Protein AF-A0A0D2PQZ7-F1 (afdb_monomer_lite)

Structure (mmCIF, N/CA/C/O backbone):
data_AF-A0A0D2PQZ7-F1
#
_entry.id   AF-A0A0D2PQZ7-F1
#
loop_
_atom_site.group_PDB
_atom_site.id
_atom_site.type_symbol
_atom_site.label_atom_id
_atom_site.label_alt_id
_atom_site.label_comp_id
_atom_site.label_asym_id
_atom_site.label_entity_id
_atom_site.label_seq_id
_atom_site.pdbx_PDB_ins_code
_atom_site.Cartn_x
_atom_site.Cartn_y
_atom_site.Cartn_z
_atom_site.occupancy
_atom_site.B_iso_or_equiv
_atom_site.auth_seq_id
_atom_site.auth_comp_id
_atom_site.auth_asym_id
_atom_site.auth_atom_id
_atom_site.pdbx_PDB_model_num
ATOM 1 N N . LYS A 1 1 ? 23.937 -23.099 -9.926 1.00 41.16 1 LYS A N 1
ATOM 2 C CA . LYS A 1 1 ? 23.535 -22.203 -8.816 1.00 41.16 1 LYS A CA 1
ATOM 3 C C . LYS A 1 1 ? 23.533 -20.794 -9.380 1.00 41.16 1 LYS A C 1
ATOM 5 O O . LYS A 1 1 ? 24.606 -20.262 -9.623 1.00 41.16 1 LYS A O 1
ATOM 10 N N . THR A 1 2 ? 22.365 -20.273 -9.732 1.00 44.31 2 THR A N 1
ATOM 11 C CA . THR A 1 2 ? 22.229 -18.925 -10.290 1.00 44.31 2 THR A CA 1
ATOM 12 C C . THR A 1 2 ? 22.471 -17.941 -9.152 1.00 44.31 2 THR A C 1
ATOM 14 O O . THR A 1 2 ? 21.816 -18.032 -8.118 1.00 44.31 2 THR A O 1
ATOM 17 N N . ASN A 1 3 ? 23.483 -17.089 -9.290 1.00 45.8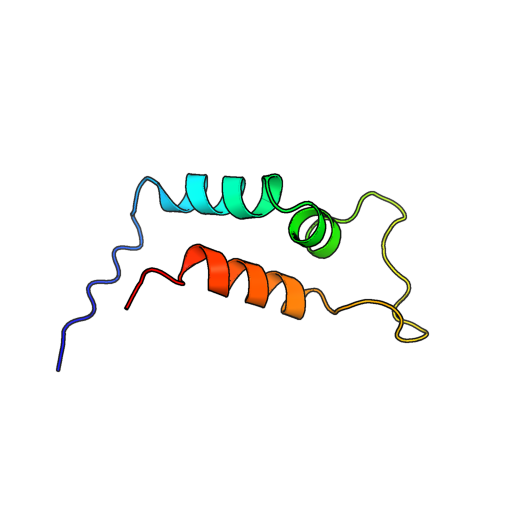8 3 ASN A N 1
ATOM 18 C CA . ASN A 1 3 ? 23.804 -16.076 -8.292 1.00 45.88 3 ASN A CA 1
ATOM 19 C C . ASN A 1 3 ? 22.722 -14.993 -8.379 1.00 45.88 3 ASN A C 1
ATOM 21 O O . ASN A 1 3 ? 22.720 -14.205 -9.321 1.00 45.88 3 ASN A O 1
ATOM 25 N N . ILE A 1 4 ? 21.772 -15.003 -7.443 1.00 61.00 4 ILE A N 1
ATOM 26 C CA . ILE A 1 4 ? 20.757 -13.954 -7.325 1.00 61.00 4 ILE A CA 1
ATOM 27 C C . ILE A 1 4 ? 21.474 -12.735 -6.740 1.00 61.00 4 ILE A C 1
ATOM 29 O O . ILE A 1 4 ? 21.770 -12.681 -5.548 1.00 61.00 4 ILE A O 1
ATOM 33 N N . HIS A 1 5 ? 21.840 -11.787 -7.600 1.00 51.78 5 HIS A N 1
ATOM 34 C CA . HIS A 1 5 ? 22.435 -10.523 -7.184 1.00 51.78 5 HIS A CA 1
ATOM 35 C C . HIS A 1 5 ? 21.325 -9.600 -6.662 1.00 51.78 5 HIS A C 1
ATOM 37 O O . HIS A 1 5 ? 20.775 -8.786 -7.401 1.00 51.78 5 HIS A O 1
ATOM 43 N N . SER A 1 6 ? 20.958 -9.756 -5.388 1.00 53.62 6 SER A N 1
ATOM 44 C CA .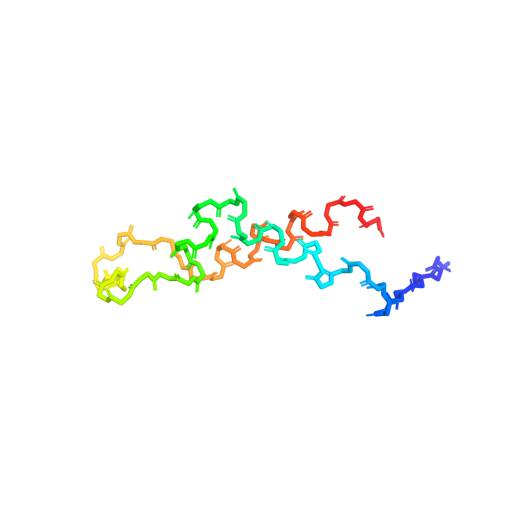 SER A 1 6 ? 20.030 -8.851 -4.703 1.00 53.62 6 SER A CA 1
ATOM 45 C C . SER A 1 6 ? 20.752 -7.545 -4.365 1.00 53.62 6 SER A C 1
ATOM 47 O O . SER A 1 6 ? 21.330 -7.400 -3.287 1.00 53.62 6 SER A O 1
ATOM 49 N N . SER A 1 7 ? 20.757 -6.596 -5.303 1.00 58.69 7 SER A N 1
ATOM 50 C CA . SER A 1 7 ? 21.141 -5.218 -4.996 1.00 58.69 7 SER A CA 1
ATOM 51 C C . SER A 1 7 ? 20.045 -4.593 -4.136 1.00 58.69 7 SER A C 1
ATOM 53 O O . SER A 1 7 ? 18.992 -4.218 -4.640 1.00 58.69 7 SER A O 1
ATOM 55 N N . TRP A 1 8 ? 20.289 -4.485 -2.832 1.00 60.66 8 TRP A N 1
ATOM 56 C CA . TRP A 1 8 ? 19.418 -3.762 -1.898 1.00 60.66 8 TRP A CA 1
ATOM 57 C C . TRP A 1 8 ? 19.453 -2.233 -2.101 1.00 60.66 8 TRP A C 1
ATOM 59 O O . TRP A 1 8 ? 18.662 -1.524 -1.491 1.00 60.66 8 TRP A O 1
ATOM 69 N N . ASN A 1 9 ? 20.351 -1.739 -2.966 1.00 61.31 9 ASN A N 1
ATOM 70 C CA . ASN A 1 9 ? 20.534 -0.330 -3.328 1.00 61.31 9 ASN A CA 1
ATOM 71 C C . ASN A 1 9 ? 19.987 -0.041 -4.736 1.00 61.31 9 ASN A C 1
ATOM 73 O O . ASN A 1 9 ? 20.676 0.544 -5.570 1.00 61.31 9 ASN A O 1
ATOM 77 N N . SER A 1 10 ? 18.780 -0.497 -5.065 1.00 62.59 10 SER A N 1
ATOM 78 C CA . SER A 1 10 ? 18.080 0.092 -6.206 1.00 62.59 10 SER A CA 1
ATOM 79 C C . SER A 1 10 ? 17.570 1.465 -5.776 1.00 62.59 10 SER A C 1
ATOM 81 O O . SER A 1 10 ? 16.651 1.561 -4.963 1.00 62.59 10 SER A O 1
ATOM 83 N N . ASP A 1 11 ? 18.169 2.523 -6.328 1.00 67.00 11 ASP A N 1
ATOM 84 C CA . ASP A 1 11 ? 17.835 3.924 -6.014 1.00 67.00 11 ASP A CA 1
ATOM 85 C C . ASP A 1 11 ? 16.326 4.228 -6.150 1.00 67.00 11 ASP A C 1
ATOM 87 O O . ASP A 1 11 ? 15.808 5.125 -5.493 1.00 67.00 11 ASP A O 1
ATOM 91 N N . ASN A 1 12 ? 15.588 3.400 -6.900 1.00 77.62 12 ASN A N 1
ATOM 92 C CA . ASN A 1 12 ? 14.164 3.579 -7.180 1.00 77.62 12 ASN A CA 1
ATOM 93 C C . ASN A 1 12 ? 13.225 2.707 -6.322 1.00 77.62 12 ASN A C 1
ATOM 95 O O . ASN A 1 12 ? 12.012 2.894 -6.392 1.00 77.62 12 ASN A O 1
ATOM 99 N N . LEU A 1 13 ? 13.719 1.753 -5.516 1.00 82.31 13 LEU A N 1
ATOM 100 C CA . LEU A 1 13 ? 12.833 0.850 -4.753 1.00 82.31 13 LEU A CA 1
ATOM 101 C C . LEU A 1 13 ? 12.025 1.601 -3.696 1.00 82.31 13 LEU A C 1
ATOM 103 O O . LEU A 1 13 ? 10.852 1.305 -3.482 1.00 82.31 13 LEU A O 1
ATOM 107 N N . SER A 1 14 ? 12.639 2.593 -3.054 1.00 85.06 14 SER A N 1
ATOM 108 C CA . SER A 1 14 ? 11.955 3.451 -2.084 1.00 85.06 14 SER A CA 1
ATOM 109 C C . SER A 1 14 ? 10.836 4.259 -2.743 1.00 85.06 14 SER A C 1
ATOM 111 O O . SER A 1 14 ? 9.752 4.375 -2.178 1.00 85.06 14 SER A O 1
ATOM 113 N N . GLU A 1 15 ? 11.066 4.773 -3.953 1.00 86.88 15 GLU A N 1
ATOM 114 C CA . GLU A 1 15 ? 10.059 5.516 -4.718 1.00 86.88 15 GLU A CA 1
ATOM 115 C C . GLU A 1 15 ? 8.917 4.602 -5.174 1.00 86.88 15 GLU A C 1
ATOM 117 O O . GLU A 1 15 ? 7.750 4.941 -4.991 1.00 86.88 15 GLU A O 1
ATOM 122 N N . GLN A 1 16 ? 9.240 3.406 -5.674 1.00 87.75 16 GLN A N 1
ATOM 123 C CA . GLN A 1 16 ? 8.253 2.388 -6.049 1.00 87.75 16 GLN A CA 1
ATOM 124 C C . GLN A 1 16 ? 7.425 1.919 -4.849 1.00 87.75 16 GLN A C 1
ATOM 126 O O . GLN A 1 16 ? 6.216 1.743 -4.969 1.00 87.75 16 GLN A O 1
ATOM 131 N N . LEU A 1 17 ? 8.051 1.754 -3.680 1.00 90.00 17 LEU A N 1
ATOM 132 C CA . LEU A 1 17 ? 7.363 1.411 -2.436 1.00 90.00 17 LEU A CA 1
ATOM 133 C C . LEU A 1 17 ? 6.369 2.505 -2.041 1.00 90.00 17 LEU A C 1
ATOM 135 O O . LEU A 1 17 ? 5.232 2.197 -1.681 1.00 90.00 17 LEU A O 1
ATOM 139 N N . ILE A 1 18 ? 6.794 3.770 -2.100 1.00 91.25 18 ILE A N 1
ATOM 140 C CA . ILE A 1 18 ? 5.926 4.910 -1.796 1.00 91.25 18 ILE A CA 1
ATOM 141 C C . ILE A 1 18 ? 4.758 4.943 -2.782 1.00 91.25 18 ILE A C 1
ATOM 143 O O . ILE A 1 18 ? 3.617 4.962 -2.326 1.00 91.25 18 ILE A O 1
ATOM 147 N N . ALA A 1 19 ? 5.024 4.857 -4.089 1.00 91.31 19 ALA A N 1
ATOM 148 C CA . ALA A 1 19 ? 3.998 4.848 -5.131 1.00 91.31 19 ALA A CA 1
ATOM 149 C C . ALA A 1 19 ? 2.994 3.697 -4.940 1.00 91.31 19 ALA A C 1
ATOM 151 O O . ALA A 1 19 ? 1.788 3.924 -4.882 1.00 91.31 19 ALA A O 1
ATOM 152 N N . ALA A 1 20 ? 3.473 2.470 -4.714 1.00 91.75 20 ALA A N 1
ATOM 153 C CA . ALA A 1 20 ? 2.618 1.302 -4.494 1.00 91.75 20 ALA A CA 1
ATOM 154 C C . ALA A 1 20 ? 1.714 1.435 -3.252 1.00 91.75 20 ALA A C 1
ATOM 156 O O . ALA A 1 20 ? 0.622 0.866 -3.216 1.00 91.75 20 ALA A O 1
ATOM 157 N N . ILE A 1 21 ? 2.144 2.185 -2.231 1.00 93.69 21 ILE A N 1
ATOM 158 C CA . ILE A 1 21 ? 1.323 2.486 -1.052 1.00 93.69 21 ILE A CA 1
ATOM 159 C C . ILE A 1 21 ? 0.353 3.639 -1.328 1.00 93.69 21 ILE A C 1
ATOM 161 O O . ILE A 1 21 ? -0.773 3.601 -0.834 1.00 93.69 21 ILE A O 1
ATOM 165 N N . THR A 1 22 ? 0.772 4.693 -2.030 1.00 94.00 22 THR A N 1
ATOM 166 C CA . THR A 1 22 ? -0.044 5.904 -2.205 1.00 94.00 22 THR A CA 1
ATOM 167 C C . THR A 1 22 ? -1.091 5.780 -3.298 1.00 94.00 22 THR A C 1
ATOM 169 O O . THR A 1 22 ? -2.150 6.399 -3.162 1.00 94.00 22 THR A O 1
AT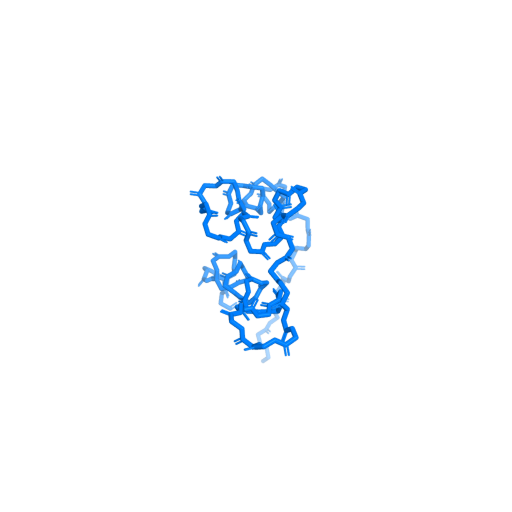OM 172 N N . ASP A 1 23 ? -0.807 4.988 -4.328 1.00 94.12 23 ASP A N 1
ATOM 173 C CA . ASP A 1 23 ? -1.633 4.879 -5.530 1.00 94.12 23 ASP A CA 1
ATOM 174 C C . ASP A 1 23 ? -2.737 3.821 -5.375 1.00 94.12 23 ASP A C 1
ATOM 176 O O . ASP A 1 23 ? -3.781 3.925 -6.017 1.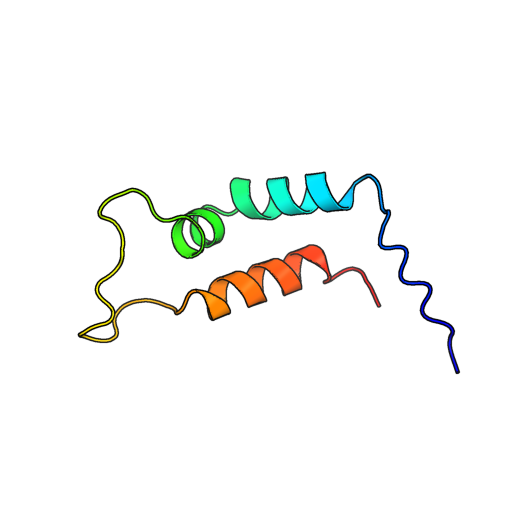00 94.12 23 ASP A O 1
ATOM 180 N N . ASP A 1 24 ? -2.556 2.839 -4.480 1.00 91.88 24 ASP A N 1
ATOM 181 C CA . ASP A 1 24 ? -3.592 1.870 -4.100 1.00 91.88 24 ASP A CA 1
ATOM 182 C C . ASP A 1 24 ? -4.275 2.313 -2.783 1.00 91.88 24 ASP A C 1
ATOM 184 O O . ASP A 1 24 ? -3.714 2.137 -1.691 1.00 91.88 24 ASP A O 1
ATOM 188 N N . PRO A 1 25 ? -5.500 2.878 -2.840 1.00 90.81 25 PRO A N 1
ATOM 189 C CA . PRO A 1 25 ? -6.196 3.376 -1.656 1.00 90.81 25 PRO A CA 1
ATOM 190 C C . PRO A 1 25 ? -6.552 2.268 -0.654 1.00 90.81 25 PRO A C 1
ATOM 192 O O . PRO A 1 25 ? -6.635 2.550 0.546 1.00 90.81 25 PRO A O 1
ATOM 195 N N . ASP A 1 26 ? -6.712 1.019 -1.101 1.00 89.94 26 ASP A N 1
ATOM 196 C CA . ASP A 1 26 ? -6.994 -0.115 -0.218 1.00 89.94 26 ASP A CA 1
ATOM 197 C C . ASP A 1 26 ? -5.740 -0.525 0.559 1.00 89.94 26 ASP A C 1
ATOM 199 O O . ASP A 1 26 ? -5.810 -0.772 1.765 1.00 89.94 26 ASP A O 1
ATOM 203 N N . ILE A 1 27 ? -4.575 -0.560 -0.102 1.00 91.00 27 ILE A N 1
ATOM 204 C CA . ILE A 1 27 ? -3.285 -0.803 0.567 1.00 91.00 27 ILE A CA 1
ATOM 205 C C . ILE A 1 27 ? -2.983 0.332 1.539 1.00 91.00 27 ILE A C 1
ATOM 207 O O . ILE A 1 27 ? -2.612 0.064 2.688 1.00 91.00 27 ILE A O 1
ATOM 211 N N . LYS A 1 28 ? -3.197 1.585 1.122 1.00 92.50 28 LYS A N 1
ATOM 212 C CA . LYS A 1 28 ? -3.033 2.759 1.983 1.00 92.50 28 LYS A CA 1
ATOM 213 C C . LYS A 1 28 ? -3.878 2.639 3.244 1.00 92.50 28 LYS A C 1
ATOM 215 O O . LYS A 1 28 ? -3.339 2.704 4.347 1.00 92.50 28 LYS A O 1
ATOM 220 N N . GLN A 1 29 ? -5.179 2.402 3.090 1.00 89.50 29 GLN A N 1
ATOM 221 C CA . GLN A 1 29 ? -6.106 2.287 4.214 1.00 89.50 29 GLN A CA 1
ATOM 222 C C . GLN A 1 29 ? -5.839 1.034 5.061 1.00 89.50 29 GLN A C 1
ATOM 224 O O . GLN A 1 29 ? -6.010 1.056 6.280 1.00 89.50 29 GLN A O 1
ATOM 229 N N . GLY A 1 30 ? -5.400 -0.059 4.438 1.00 88.81 30 GLY A N 1
ATOM 230 C CA . GLY A 1 30 ? -5.095 -1.321 5.105 1.00 88.81 30 GLY A CA 1
ATOM 231 C C . GLY A 1 30 ? -3.798 -1.310 5.922 1.00 88.81 30 GLY A C 1
ATOM 232 O O . GLY A 1 30 ? -3.717 -1.983 6.956 1.00 88.81 30 GLY A O 1
ATOM 233 N N . LEU A 1 31 ? -2.782 -0.559 5.485 1.00 90.19 31 LEU A N 1
ATOM 234 C CA . LEU A 1 31 ? -1.489 -0.429 6.172 1.00 90.19 31 LEU A CA 1
ATOM 235 C C . LEU A 1 31 ? -1.426 0.774 7.117 1.00 90.19 31 LEU A C 1
ATOM 237 O O . LEU A 1 31 ? -0.836 0.659 8.201 1.00 90.19 31 LEU A O 1
ATOM 241 N N . PHE A 1 32 ? -2.034 1.888 6.706 1.00 89.50 32 PHE A N 1
ATOM 242 C CA . PHE A 1 32 ? -2.020 3.195 7.364 1.00 89.50 32 PHE A CA 1
ATOM 243 C C . PHE A 1 32 ? -3.449 3.756 7.471 1.00 89.50 32 PHE A C 1
ATOM 245 O O . PHE A 1 32 ? -3.766 4.782 6.863 1.00 89.50 32 PHE A O 1
ATOM 252 N N . PRO A 1 33 ? -4.335 3.089 8.233 1.00 86.25 33 PRO A N 1
ATOM 253 C CA . PRO A 1 33 ? -5.697 3.565 8.423 1.00 86.25 33 PRO A CA 1
ATOM 254 C C . PRO A 1 33 ? -5.701 4.951 9.073 1.00 86.25 33 PRO A C 1
ATOM 256 O O . PRO A 1 33 ? -4.870 5.255 9.934 1.00 86.25 33 PRO A O 1
ATOM 259 N N . SER A 1 34 ? -6.670 5.788 8.698 1.00 82.94 34 SER A N 1
ATOM 260 C CA . SER A 1 34 ? -6.885 7.073 9.369 1.00 82.94 34 SER A CA 1
ATOM 261 C C . SER A 1 34 ? -7.147 6.892 10.875 1.00 82.94 34 SER A C 1
ATOM 263 O O . SER A 1 34 ? -7.679 5.858 11.294 1.00 82.94 34 SER A O 1
ATOM 265 N N . PRO A 1 35 ? -6.825 7.893 11.712 1.00 79.81 35 PRO A N 1
ATOM 266 C CA . PRO A 1 35 ? -7.158 7.862 13.133 1.00 79.81 35 PRO A CA 1
ATOM 267 C C . PRO A 1 35 ? -8.641 7.525 13.356 1.00 79.81 35 PRO A C 1
ATOM 269 O O . PRO A 1 35 ? -9.516 8.092 12.710 1.00 79.81 35 PRO A O 1
ATOM 272 N N . GLY A 1 36 ? -8.926 6.563 14.237 1.00 73.12 36 GLY A N 1
ATOM 273 C CA . GLY A 1 36 ? -10.290 6.074 14.488 1.00 73.12 36 GLY A CA 1
ATOM 274 C C . GLY A 1 36 ? -10.801 5.012 13.502 1.00 73.12 36 GLY A C 1
ATOM 275 O O . GLY A 1 36 ? -11.771 4.329 13.816 1.00 73.12 36 GLY A O 1
ATOM 276 N N . ALA A 1 37 ? -10.119 4.784 12.374 1.00 68.38 37 ALA A N 1
ATOM 277 C CA . ALA A 1 37 ? -10.442 3.729 11.406 1.00 68.38 37 ALA A CA 1
ATOM 278 C C . ALA A 1 37 ? -9.755 2.383 11.712 1.00 68.38 37 ALA A C 1
ATOM 280 O O . ALA A 1 37 ? -9.739 1.483 10.871 1.00 68.38 37 ALA A O 1
ATOM 281 N N . ASN A 1 38 ? -9.193 2.223 12.916 1.00 64.69 38 ASN A N 1
ATOM 282 C CA . ASN A 1 38 ? -8.730 0.926 13.400 1.00 64.69 38 ASN A CA 1
ATOM 283 C C . ASN A 1 38 ? -9.936 -0.010 13.494 1.00 64.69 38 ASN A C 1
ATOM 285 O O . ASN A 1 38 ? -10.696 0.026 14.462 1.00 64.69 38 ASN A O 1
ATOM 289 N N . VAL A 1 39 ? -10.127 -0.828 12.460 1.00 60.72 39 VAL A N 1
ATOM 290 C CA . VAL A 1 39 ? -11.236 -1.776 12.387 1.00 60.72 39 VAL A CA 1
ATOM 291 C C . VAL A 1 39 ? -11.119 -2.708 13.590 1.00 60.72 39 VAL A C 1
ATOM 293 O O . VAL A 1 39 ? -10.143 -3.448 13.711 1.00 60.72 39 VAL A O 1
ATOM 296 N N . SER A 1 40 ? -12.089 -2.649 14.506 1.00 60.28 40 SER A N 1
ATOM 297 C CA . SER A 1 40 ? -12.148 -3.555 15.653 1.00 60.28 40 SER A CA 1
ATOM 298 C C . SER A 1 40 ? -12.195 -4.993 15.131 1.00 60.28 40 SER A C 1
ATOM 300 O O . SER A 1 40 ? -13.203 -5.466 14.603 1.00 60.28 40 SER A O 1
ATOM 302 N N . THR A 1 41 ? -11.078 -5.707 15.256 1.00 61.38 41 THR A N 1
ATOM 303 C CA . THR A 1 41 ? -10.973 -7.119 14.869 1.00 61.38 41 THR A CA 1
ATOM 304 C C . THR A 1 41 ? -11.650 -8.038 15.881 1.00 61.38 41 THR A C 1
ATOM 306 O O . THR A 1 41 ? -11.740 -9.239 15.639 1.00 61.38 41 THR A O 1
ATOM 309 N N . THR A 1 42 ? -12.198 -7.489 16.972 1.00 58.38 42 THR A N 1
ATOM 310 C CA . THR A 1 42 ? -12.879 -8.221 18.049 1.00 58.38 42 THR A CA 1
ATOM 311 C C . THR A 1 42 ? -14.066 -9.051 17.544 1.00 58.38 42 THR A C 1
ATOM 313 O O . THR A 1 42 ? -14.411 -10.050 18.164 1.00 58.38 42 THR A O 1
ATOM 316 N N . LYS A 1 43 ? -14.659 -8.693 16.393 1.00 58.59 43 LYS A N 1
ATOM 317 C CA . LYS A 1 43 ? -15.694 -9.488 15.697 1.00 58.59 43 LYS A CA 1
ATOM 318 C C . LYS A 1 43 ? -15.296 -9.939 14.280 1.00 58.59 43 LYS A C 1
ATOM 320 O O . LYS A 1 43 ? -16.152 -10.330 13.497 1.00 58.59 43 LYS A O 1
ATOM 325 N N . GLY A 1 44 ? -14.004 -9.896 13.941 1.00 57.16 44 GLY A N 1
ATOM 326 C CA . GLY A 1 44 ? -13.466 -10.547 12.737 1.00 57.16 44 GLY A CA 1
ATOM 327 C C . GLY A 1 44 ? -13.765 -9.889 11.381 1.00 57.16 44 GLY A C 1
ATOM 328 O O . GLY A 1 44 ? -13.651 -10.560 10.364 1.00 57.16 44 GLY A O 1
ATOM 329 N N . GLY A 1 45 ? -14.125 -8.602 11.331 1.00 64.69 45 GLY A N 1
ATOM 330 C CA . GLY A 1 45 ? -14.578 -7.958 10.084 1.00 64.69 45 GLY A CA 1
ATOM 331 C C . GLY A 1 45 ? -13.488 -7.475 9.111 1.00 64.69 45 GLY A C 1
ATOM 332 O O . GLY A 1 45 ? -13.776 -7.278 7.936 1.00 64.69 45 GLY A O 1
ATOM 333 N N . GLY A 1 46 ? -12.244 -7.270 9.564 1.00 73.69 46 GLY A N 1
ATOM 334 C CA . GLY A 1 46 ? -11.171 -6.659 8.760 1.00 73.69 46 GLY A CA 1
ATOM 335 C C . GLY A 1 46 ? -10.067 -7.632 8.336 1.00 73.69 46 GLY A C 1
ATOM 336 O O . GLY A 1 46 ? -9.683 -8.524 9.097 1.00 73.69 46 GLY A O 1
ATOM 337 N N . LYS A 1 47 ? -9.496 -7.432 7.137 1.00 83.19 47 LYS A N 1
ATOM 338 C CA . LYS A 1 47 ? -8.249 -8.102 6.729 1.00 83.19 47 LYS A CA 1
ATOM 339 C C . LYS A 1 47 ? -7.125 -7.720 7.699 1.00 83.19 47 LYS A C 1
ATOM 341 O O . LYS A 1 47 ? -7.005 -6.566 8.104 1.00 83.19 47 LYS A O 1
ATOM 346 N N . ARG A 1 48 ? -6.287 -8.692 8.067 1.00 84.44 48 ARG A N 1
ATOM 347 C CA . ARG A 1 48 ? -5.110 -8.449 8.918 1.00 84.44 48 ARG A CA 1
ATOM 348 C C . ARG A 1 48 ? -4.100 -7.574 8.179 1.00 84.44 48 ARG A C 1
ATOM 350 O O . ARG A 1 48 ? -3.977 -7.678 6.964 1.00 84.44 48 ARG A O 1
ATOM 357 N N . LYS A 1 49 ? -3.289 -6.811 8.915 1.00 85.38 49 LYS A N 1
ATOM 358 C CA . LYS A 1 49 ? -2.199 -6.005 8.338 1.00 85.38 49 LYS A CA 1
ATOM 359 C C . LYS A 1 49 ? -1.257 -6.826 7.443 1.00 85.38 49 LYS A C 1
ATOM 361 O O . LYS A 1 49 ? -0.839 -6.350 6.395 1.00 85.38 49 LYS A O 1
ATOM 366 N N . SER A 1 50 ? -1.009 -8.087 7.805 1.00 89.12 50 SER A N 1
ATOM 367 C CA . SER A 1 50 ? -0.185 -9.016 7.023 1.00 89.12 50 SER A CA 1
ATOM 368 C C . SER A 1 50 ? -0.735 -9.321 5.625 1.00 89.12 50 SER A C 1
ATOM 370 O O . SER A 1 50 ? 0.044 -9.586 4.716 1.00 89.12 50 SER A O 1
ATOM 372 N N . PHE A 1 51 ? -2.055 -9.255 5.425 1.00 91.44 51 PHE A N 1
ATOM 373 C CA . PHE A 1 51 ? -2.664 -9.408 4.102 1.00 91.44 51 PHE A CA 1
ATOM 374 C C . PHE A 1 51 ? -2.242 -8.263 3.174 1.00 91.44 51 PHE A C 1
ATOM 376 O O . PHE A 1 51 ? -1.787 -8.504 2.061 1.00 91.44 51 PHE A O 1
ATOM 383 N N . TRP A 1 52 ? -2.322 -7.024 3.662 1.00 92.31 52 TRP A N 1
ATOM 384 C CA . TRP A 1 52 ? -1.939 -5.835 2.898 1.00 92.31 52 TRP A CA 1
ATOM 385 C C . TRP A 1 52 ? -0.429 -5.753 2.670 1.00 92.31 52 TRP A C 1
ATOM 387 O O . TRP A 1 52 ? 0.001 -5.390 1.583 1.00 92.31 52 TRP A O 1
ATOM 397 N N . GLN A 1 53 ? 0.380 -6.172 3.651 1.00 92.38 53 GLN A N 1
ATOM 398 C CA . GLN A 1 53 ? 1.837 -6.281 3.493 1.00 92.38 53 GLN A CA 1
ATOM 399 C C . GLN A 1 53 ? 2.216 -7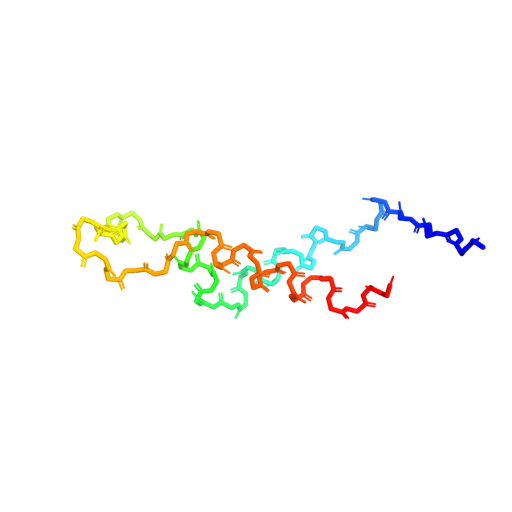.295 2.411 1.00 92.38 53 GLN A C 1
ATOM 401 O O . GLN A 1 53 ? 3.124 -7.041 1.626 1.00 92.38 53 GLN A O 1
ATOM 406 N N . ARG A 1 54 ? 1.503 -8.426 2.340 1.00 91.12 54 ARG A N 1
ATOM 407 C CA . ARG A 1 54 ? 1.709 -9.412 1.279 1.00 91.12 54 ARG A CA 1
ATOM 408 C C . ARG A 1 54 ? 1.316 -8.863 -0.091 1.00 91.12 54 ARG A C 1
ATOM 410 O O . ARG A 1 54 ? 2.097 -9.013 -1.019 1.00 91.12 54 ARG A O 1
ATOM 417 N N . LYS A 1 55 ? 0.161 -8.198 -0.206 1.00 91.94 55 LYS A N 1
ATOM 418 C CA . LYS A 1 55 ? -0.278 -7.563 -1.462 1.00 91.94 55 LYS A CA 1
ATOM 419 C C . LYS A 1 55 ? 0.746 -6.527 -1.948 1.00 91.94 55 LYS A C 1
ATOM 421 O O . LYS A 1 55 ? 1.099 -6.515 -3.119 1.00 91.94 55 LYS A O 1
ATOM 426 N N . LEU A 1 56 ? 1.276 -5.711 -1.033 1.00 92.31 56 LEU A N 1
ATOM 427 C CA . LEU A 1 56 ? 2.339 -4.750 -1.330 1.00 92.31 56 LEU A CA 1
ATOM 428 C C . LEU A 1 56 ? 3.624 -5.440 -1.813 1.00 92.31 56 LEU A C 1
ATOM 430 O O . LEU A 1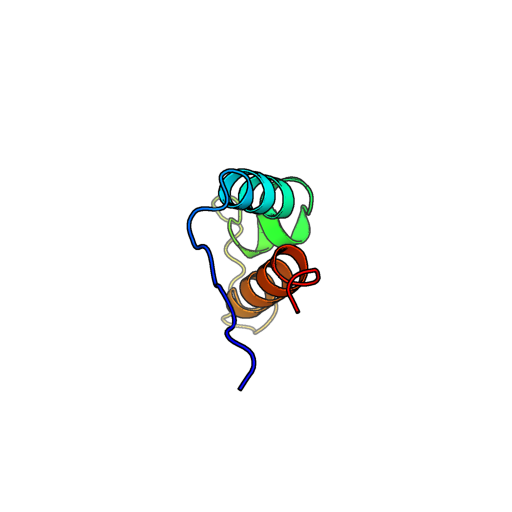 56 ? 4.219 -4.995 -2.786 1.00 92.31 56 LEU A O 1
ATOM 434 N N . ALA A 1 57 ? 4.038 -6.533 -1.166 1.00 90.31 57 ALA A N 1
ATOM 435 C CA . ALA A 1 57 ? 5.209 -7.298 -1.590 1.00 90.31 57 ALA A CA 1
ATOM 436 C C . ALA A 1 57 ? 5.011 -7.943 -2.972 1.00 90.31 57 ALA A C 1
ATOM 438 O O . ALA A 1 57 ? 5.932 -7.941 -3.779 1.00 90.31 57 ALA A O 1
ATOM 439 N N . GLU A 1 58 ? 3.814 -8.457 -3.260 1.00 90.12 58 GLU A N 1
ATOM 440 C CA . GLU A 1 58 ? 3.473 -8.990 -4.581 1.00 90.12 58 GLU A CA 1
ATOM 441 C C . GLU A 1 58 ? 3.558 -7.899 -5.658 1.00 90.12 58 GLU A C 1
ATOM 443 O O . GLU A 1 58 ? 4.089 -8.169 -6.721 1.00 90.12 58 GLU A O 1
ATOM 448 N N . ILE A 1 59 ? 3.134 -6.660 -5.383 1.00 88.88 59 ILE A N 1
ATOM 449 C CA . ILE A 1 59 ? 3.266 -5.539 -6.334 1.00 88.88 59 ILE A CA 1
ATOM 450 C C . ILE A 1 59 ? 4.732 -5.131 -6.521 1.00 88.88 59 ILE A C 1
ATOM 452 O O . ILE A 1 59 ? 5.188 -4.971 -7.648 1.00 88.88 59 ILE A O 1
ATOM 456 N N . LEU A 1 60 ? 5.473 -4.972 -5.422 1.00 86.69 60 LEU A N 1
ATOM 457 C CA . LEU A 1 60 ? 6.837 -4.440 -5.443 1.00 86.69 60 LEU A CA 1
ATOM 458 C C . LEU A 1 60 ? 7.852 -5.432 -6.027 1.00 86.69 60 LEU A C 1
ATOM 460 O O . LEU A 1 60 ? 8.849 -5.028 -6.614 1.00 86.69 60 LEU A O 1
ATOM 464 N N . PHE A 1 61 ? 7.601 -6.731 -5.858 1.00 84.19 61 PHE A N 1
ATOM 465 C CA . PHE A 1 61 ? 8.516 -7.793 -6.269 1.00 84.19 61 PHE A CA 1
ATOM 466 C C . PHE A 1 61 ? 7.966 -8.689 -7.387 1.00 84.19 61 PHE A C 1
ATOM 468 O O . PHE A 1 61 ? 8.624 -9.664 -7.734 1.00 84.19 61 PHE A O 1
ATOM 475 N N . ALA A 1 62 ? 6.810 -8.373 -7.987 1.00 77.62 62 ALA A N 1
ATOM 476 C CA . ALA A 1 62 ? 6.255 -9.145 -9.111 1.00 77.62 62 ALA A CA 1
ATOM 477 C C . ALA A 1 62 ? 7.214 -9.253 -10.306 1.00 77.62 62 ALA A C 1
ATOM 479 O O . ALA A 1 62 ? 7.196 -10.255 -11.015 1.00 77.62 62 ALA A O 1
ATOM 480 N N . GLU A 1 63 ? 8.036 -8.227 -10.531 1.00 64.88 63 GLU A N 1
ATOM 481 C CA . GLU A 1 63 ? 8.964 -8.146 -11.665 1.00 64.88 63 GLU A CA 1
ATOM 482 C C . GLU A 1 63 ? 10.381 -8.655 -11.344 1.00 64.88 63 GLU A C 1
ATOM 484 O O . GLU A 1 63 ? 11.250 -8.661 -12.214 1.00 64.88 63 GLU A O 1
ATOM 489 N N . HIS A 1 64 ? 10.623 -9.108 -10.110 1.00 56.56 64 HIS A N 1
ATOM 490 C CA . HIS A 1 64 ? 11.912 -9.643 -9.678 1.00 56.56 64 HIS A CA 1
ATOM 491 C C . HIS A 1 64 ? 11.882 -11.189 -9.696 1.00 56.56 64 HIS A C 1
ATOM 493 O O . HIS A 1 64 ? 11.290 -11.777 -8.789 1.00 56.56 64 HIS A O 1
ATOM 499 N N . PRO A 1 65 ? 12.475 -11.855 -10.713 1.00 49.03 65 PRO A N 1
ATOM 500 C CA . PRO A 1 65 ? 12.562 -13.318 -10.783 1.00 49.03 65 PRO A CA 1
ATOM 501 C C . PRO A 1 65 ? 13.495 -13.937 -9.732 1.00 49.03 65 PRO A C 1
ATOM 503 O O . PRO A 1 65 ? 14.469 -13.268 -9.307 1.00 49.03 65 PRO A O 1
#

Organism: Hypholoma sublateritium (strain FD-334 SS-4) (NCBI:txid945553)

Secondary structure (DSSP, 8-state):
-------S--TTHHHHHHHHHHS-HHHHHHHSPPTT----GGGT-S--HHHHHHHHHHHHHTT--

pLDDT: mean 77.23, std 15.47, range [41.16, 94.12]

Foldseek 3Di:
DDPQPPPPPPVCLVVQLVCLCPVDVCLVCLQPNDVVSPPPCVVPDDDHSVVSVVVSCCSSCVPPD

Radius of gyration: 15.09 Å; chains: 1; bounding box: 40×30×30 Å

Sequence (65 aa):
KTNIHSSWNSDNLSEQLIAAITDDPDIKQGLFPSPGANVSTTKGGGKRKSFWQRKLAEILFAEHP